Protein AF-A0A931YUE5-F1 (afdb_monomer_lite)

pLDDT: mean 96.66, std 3.93, range [71.44, 98.81]

Radius of gyration: 14.21 Å; chains: 1; bounding box: 35×22×37 Å

Sequence (84 aa):
MWAWLIQRAAAVLLLVVIALHLVNPFRRGVQAALLALALLHALLGVRSLLLDVGLPMRWHKALFALALFLAAALFALVWRWRWY

Secondary structure (DSSP, 8-state):
-HHHHHHHHHHHHHHHHHHHHHH-TT-HHHHHHHHHHHHHHHHHHHHHHHHHTT--GGGHHHHHHHHHHHHHHHHHHHHHHHT-

Structure (mmCIF, N/CA/C/O backbone):
data_AF-A0A931YUE5-F1
#
_entry.id   AF-A0A931YUE5-F1
#
loop_
_atom_site.group_PDB
_atom_site.id
_atom_site.type_symbol
_atom_site.label_atom_id
_atom_site.label_alt_id
_atom_site.label_comp_id
_atom_site.label_asym_id
_atom_site.label_entity_id
_atom_site.label_seq_id
_atom_site.pdbx_PDB_ins_code
_atom_site.Cartn_x
_atom_site.Cartn_y
_atom_site.Cartn_z
_atom_site.occupancy
_atom_site.B_iso_or_equiv
_atom_site.auth_seq_id
_atom_site.auth_comp_id
_atom_site.auth_asym_id
_atom_site.auth_atom_id
_atom_site.pdbx_PDB_model_num
ATOM 1 N N . MET A 1 1 ? 14.944 -1.142 -4.747 1.00 82.06 1 MET A N 1
ATOM 2 C CA . MET A 1 1 ? 14.824 -1.909 -3.485 1.00 82.06 1 MET A CA 1
ATOM 3 C C . MET A 1 1 ? 13.658 -1.430 -2.619 1.00 82.06 1 MET A C 1
ATOM 5 O O . MET A 1 1 ? 12.943 -2.273 -2.100 1.00 82.06 1 MET A O 1
ATOM 9 N N . TRP A 1 2 ? 13.387 -0.120 -2.540 1.00 88.75 2 TRP A N 1
ATOM 10 C CA . TRP A 1 2 ? 12.273 0.445 -1.757 1.00 88.75 2 TRP A CA 1
ATOM 11 C C . TRP A 1 2 ? 10.895 -0.180 -2.010 1.00 88.75 2 TRP A C 1
ATOM 13 O O . TRP A 1 2 ? 10.215 -0.523 -1.053 1.00 88.75 2 TRP A O 1
ATOM 23 N N . ALA A 1 3 ? 10.505 -0.389 -3.273 1.00 91.38 3 ALA A N 1
ATOM 24 C CA . ALA A 1 3 ? 9.212 -0.992 -3.615 1.00 91.38 3 ALA A CA 1
ATOM 25 C C . ALA A 1 3 ? 8.993 -2.355 -2.941 1.00 91.38 3 ALA A C 1
ATOM 27 O O . ALA A 1 3 ? 7.962 -2.589 -2.319 1.00 91.38 3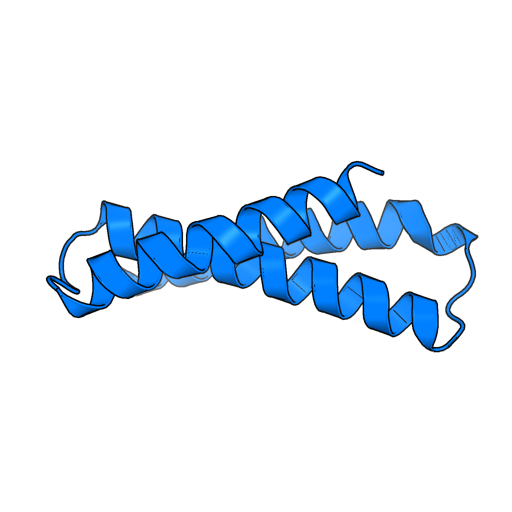 ALA A O 1
ATOM 28 N N . TRP A 1 4 ? 10.003 -3.222 -3.015 1.00 95.06 4 TRP A N 1
ATOM 29 C CA . TRP A 1 4 ? 9.969 -4.543 -2.398 1.00 95.06 4 TRP A CA 1
ATOM 30 C C . TRP A 1 4 ? 9.879 -4.455 -0.870 1.00 95.06 4 TRP A C 1
ATOM 32 O O . TRP A 1 4 ? 9.069 -5.156 -0.267 1.00 95.06 4 TRP A O 1
ATOM 42 N N . LEU A 1 5 ? 10.660 -3.564 -0.245 1.00 97.25 5 LEU A N 1
ATOM 43 C CA . LEU A 1 5 ? 10.655 -3.394 1.210 1.00 97.25 5 LEU A CA 1
ATOM 44 C C . LEU A 1 5 ? 9.290 -2.901 1.707 1.00 97.25 5 LEU A C 1
ATOM 46 O O . LEU A 1 5 ? 8.748 -3.464 2.654 1.00 97.25 5 LEU A O 1
ATOM 50 N N . ILE A 1 6 ? 8.710 -1.903 1.032 1.00 97.12 6 ILE A N 1
ATOM 51 C CA . ILE A 1 6 ? 7.383 -1.360 1.356 1.00 97.12 6 ILE A CA 1
ATOM 52 C C . ILE A 1 6 ? 6.314 -2.443 1.200 1.00 97.12 6 ILE A C 1
ATOM 54 O O . ILE A 1 6 ? 5.501 -2.629 2.099 1.00 97.12 6 ILE A O 1
ATOM 58 N N . GLN A 1 7 ? 6.333 -3.200 0.100 1.00 97.69 7 GLN A N 1
ATOM 59 C CA . GLN A 1 7 ? 5.368 -4.276 -0.133 1.00 97.69 7 GLN A CA 1
ATOM 60 C C . GLN A 1 7 ? 5.474 -5.388 0.921 1.00 97.69 7 GLN A C 1
ATOM 62 O O . GLN A 1 7 ? 4.448 -5.899 1.378 1.00 97.69 7 GLN A O 1
ATOM 67 N N . ARG A 1 8 ? 6.700 -5.756 1.324 1.00 98.19 8 ARG A N 1
ATOM 68 C CA . ARG A 1 8 ? 6.948 -6.769 2.359 1.00 98.19 8 ARG A CA 1
ATOM 69 C C . ARG A 1 8 ? 6.491 -6.288 3.733 1.00 98.19 8 ARG A C 1
ATOM 71 O O . ARG A 1 8 ? 5.787 -7.024 4.418 1.00 98.19 8 ARG A O 1
ATOM 78 N N . ALA A 1 9 ? 6.844 -5.061 4.109 1.00 98.44 9 ALA A N 1
ATOM 79 C CA . ALA A 1 9 ? 6.390 -4.453 5.355 1.00 98.44 9 ALA A CA 1
ATOM 80 C C . ALA A 1 9 ? 4.858 -4.347 5.392 1.00 98.44 9 ALA A C 1
ATOM 82 O O . ALA A 1 9 ? 4.247 -4.718 6.391 1.00 98.44 9 ALA A O 1
ATOM 83 N N . ALA A 1 10 ? 4.230 -3.937 4.285 1.00 98.31 10 ALA A N 1
ATOM 84 C CA . ALA A 1 10 ? 2.776 -3.874 4.173 1.00 98.31 10 ALA A CA 1
ATOM 85 C C . ALA A 1 10 ? 2.119 -5.248 4.356 1.00 98.31 10 ALA A C 1
ATOM 87 O O . ALA A 1 10 ? 1.137 -5.351 5.083 1.00 98.31 10 ALA A O 1
ATOM 88 N N . ALA A 1 11 ? 2.687 -6.307 3.769 1.00 98.38 11 ALA A N 1
ATOM 89 C CA . ALA A 1 11 ? 2.187 -7.673 3.936 1.00 98.38 11 ALA A CA 1
ATOM 90 C C . ALA A 1 11 ? 2.215 -8.125 5.405 1.00 98.38 11 ALA A C 1
ATOM 92 O O . ALA A 1 11 ? 1.234 -8.667 5.905 1.00 98.38 11 ALA A O 1
ATOM 93 N N . VAL A 1 12 ? 3.326 -7.878 6.106 1.00 98.62 12 VAL A N 1
ATOM 94 C CA . VAL A 1 12 ? 3.475 -8.258 7.520 1.00 98.62 12 VAL A CA 1
ATOM 95 C C . VAL A 1 12 ? 2.529 -7.446 8.407 1.00 98.62 12 VAL A C 1
ATOM 97 O O . VAL A 1 12 ? 1.837 -8.014 9.249 1.00 98.62 12 VAL A O 1
ATOM 100 N N . LEU A 1 13 ? 2.4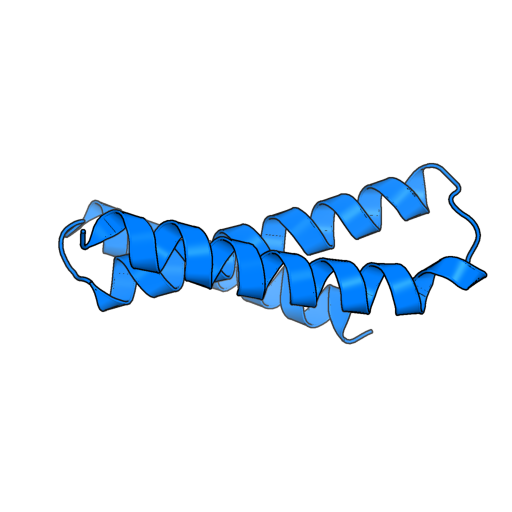42 -6.129 8.195 1.00 98.56 13 LEU A N 1
ATOM 101 C CA . LEU A 1 13 ? 1.536 -5.261 8.951 1.00 98.56 13 LEU A CA 1
ATOM 102 C C . LEU A 1 13 ? 0.063 -5.602 8.705 1.00 98.56 13 LEU A C 1
ATOM 104 O O . LEU A 1 13 ? -0.738 -5.519 9.636 1.00 98.56 13 LEU A O 1
ATOM 108 N N . LEU A 1 14 ? -0.300 -6.023 7.488 1.00 98.56 14 LEU A N 1
ATOM 109 C CA . LEU A 1 14 ? -1.659 -6.462 7.170 1.00 98.56 14 LEU A CA 1
ATOM 110 C C . LEU A 1 14 ? -2.116 -7.604 8.072 1.00 98.56 14 LEU A C 1
ATOM 112 O O . LEU A 1 14 ? -3.253 -7.560 8.525 1.00 98.56 14 LEU A O 1
ATOM 116 N N . LEU A 1 15 ? -1.252 -8.570 8.401 1.00 98.56 15 LEU A N 1
ATOM 117 C CA 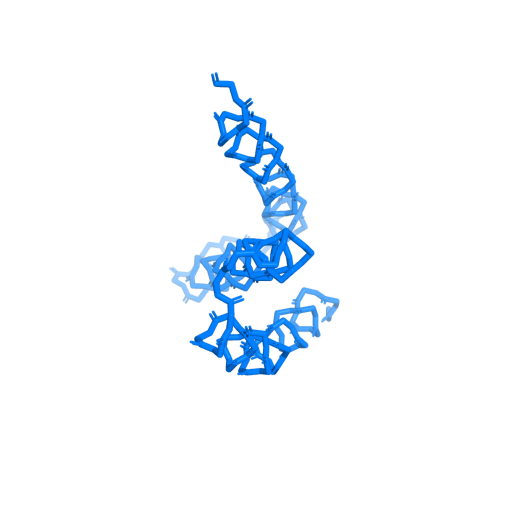. LEU A 1 15 ? -1.618 -9.671 9.303 1.00 98.56 15 LEU A CA 1
ATOM 118 C C . LEU A 1 15 ? -2.117 -9.147 10.659 1.00 98.56 15 LEU A C 1
ATOM 120 O O . LEU A 1 15 ? -3.159 -9.573 11.155 1.00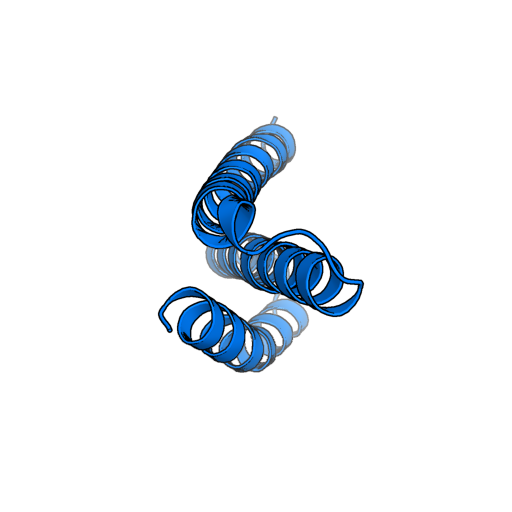 98.56 15 LEU A O 1
ATOM 124 N N . VAL A 1 16 ? -1.408 -8.166 11.222 1.00 98.44 16 VAL A N 1
ATOM 125 C CA . VAL A 1 16 ? -1.766 -7.537 12.500 1.00 98.44 16 VAL A CA 1
ATOM 126 C C . VAL A 1 16 ? -3.040 -6.706 12.362 1.00 98.44 16 VAL A C 1
ATOM 128 O O . VAL A 1 16 ? -3.961 -6.826 13.169 1.00 98.44 16 VAL A O 1
ATOM 131 N N . VAL A 1 17 ? -3.120 -5.860 11.334 1.00 98.50 17 VAL A N 1
ATOM 132 C CA . VAL A 1 17 ? -4.250 -4.940 11.145 1.00 98.50 17 VAL A CA 1
ATOM 133 C C . VAL A 1 17 ? -5.543 -5.690 10.825 1.00 98.50 17 VAL A C 1
ATOM 135 O O . VAL A 1 17 ? -6.600 -5.287 11.304 1.00 98.50 17 VAL A O 1
ATOM 138 N N . ILE A 1 18 ? -5.471 -6.802 10.090 1.00 98.50 18 ILE A N 1
ATOM 139 C CA . ILE A 1 18 ? -6.614 -7.688 9.849 1.00 98.50 18 ILE A CA 1
ATOM 140 C C . ILE A 1 18 ? -7.120 -8.258 11.173 1.00 98.50 18 ILE A C 1
ATOM 142 O O . ILE A 1 18 ? -8.310 -8.145 11.449 1.00 98.50 18 ILE A O 1
ATOM 146 N N . ALA A 1 19 ? -6.241 -8.793 12.028 1.00 98.56 19 ALA A N 1
ATOM 147 C CA . ALA A 1 19 ? -6.650 -9.301 13.338 1.00 98.56 19 ALA A CA 1
ATOM 148 C C . ALA A 1 19 ? -7.343 -8.213 14.180 1.00 98.56 19 ALA A C 1
ATOM 150 O O . ALA A 1 19 ? -8.423 -8.438 14.723 1.00 98.56 19 ALA A O 1
ATOM 151 N N . LEU A 1 20 ? -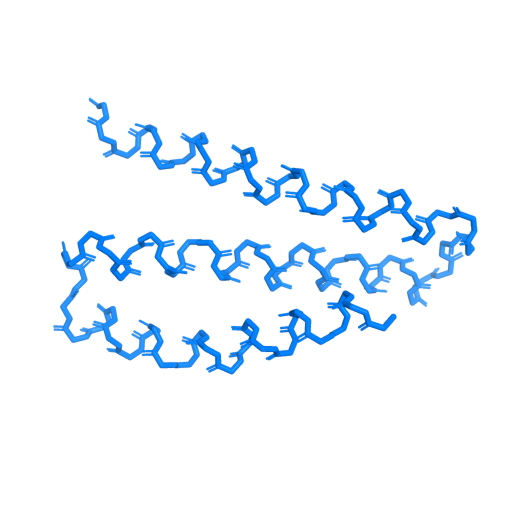6.783 -6.998 14.218 1.00 98.44 20 LEU A N 1
ATOM 152 C CA . LEU A 1 20 ? -7.403 -5.857 14.903 1.00 98.44 20 LEU A CA 1
ATOM 153 C C . LEU A 1 20 ? -8.764 -5.472 14.303 1.00 98.44 20 LEU A C 1
ATOM 155 O O . LEU A 1 20 ? -9.677 -5.102 15.043 1.00 98.44 20 LEU A O 1
ATOM 159 N N . HIS A 1 21 ? -8.904 -5.549 12.978 1.00 97.94 21 HIS A N 1
ATOM 160 C CA . HIS A 1 21 ? -10.149 -5.241 12.281 1.00 97.94 21 HIS A CA 1
ATOM 161 C C . HIS A 1 21 ? -11.235 -6.275 12.576 1.00 97.94 21 HIS A C 1
ATOM 163 O O . HIS A 1 21 ? -12.385 -5.902 12.774 1.00 97.94 21 HIS A O 1
ATOM 169 N N . LEU A 1 22 ? -10.869 -7.555 12.661 1.00 98.12 22 LEU A N 1
ATOM 170 C CA . LEU A 1 22 ? -11.796 -8.628 13.014 1.00 98.12 22 LEU A CA 1
ATOM 171 C C . LEU A 1 22 ? -12.274 -8.524 14.471 1.00 98.12 22 LEU A C 1
ATOM 173 O O . LEU A 1 22 ? -13.434 -8.813 14.744 1.00 98.12 22 LEU A O 1
ATOM 177 N N . VAL A 1 23 ? -11.420 -8.067 15.396 1.00 98.38 23 VAL A N 1
ATOM 178 C CA . VAL A 1 23 ? -11.800 -7.848 16.806 1.00 98.38 23 VAL A CA 1
ATOM 179 C C . VAL A 1 23 ? -12.776 -6.680 16.960 1.00 98.38 23 VAL A C 1
ATOM 181 O O . VAL A 1 23 ? -13.753 -6.778 17.698 1.00 98.38 23 VAL A O 1
ATOM 184 N N . ASN A 1 24 ? -12.514 -5.550 16.299 1.00 97.25 24 ASN A N 1
ATOM 185 C CA . ASN A 1 24 ? -13.434 -4.415 16.298 1.00 97.25 24 ASN A CA 1
ATOM 186 C C . ASN A 1 24 ? -13.383 -3.682 14.949 1.00 97.25 24 ASN A C 1
ATOM 188 O O . ASN A 1 24 ? -12.539 -2.791 14.755 1.00 97.25 24 ASN A O 1
ATOM 192 N N . PRO A 1 25 ? -14.326 -3.981 14.040 1.00 96.31 25 PRO A N 1
ATOM 193 C CA . PRO A 1 25 ? -14.287 -3.444 12.690 1.00 96.31 25 PRO A CA 1
ATOM 194 C C . PRO A 1 25 ? -14.611 -1.954 12.639 1.00 96.31 25 PRO A C 1
ATOM 196 O O . PRO A 1 25 ? -14.314 -1.317 11.633 1.00 96.31 25 PRO A O 1
ATOM 199 N N . PHE A 1 26 ? -15.172 -1.360 13.698 1.00 95.81 26 PHE A N 1
ATOM 200 C CA . PHE A 1 26 ? -15.625 0.034 13.721 1.00 95.81 26 PHE A CA 1
ATOM 201 C C . PHE A 1 26 ? -14.524 1.045 14.064 1.00 95.81 26 PHE A C 1
ATOM 203 O O . PHE A 1 26 ? -14.730 2.253 13.920 1.00 95.81 26 PHE A O 1
ATOM 210 N N . ARG A 1 27 ? -13.331 0.595 14.481 1.00 97.38 27 ARG A N 1
ATOM 211 C CA . ARG A 1 27 ? -12.216 1.508 14.785 1.00 97.38 27 ARG A CA 1
ATOM 212 C C . ARG A 1 27 ? -11.728 2.185 13.502 1.00 97.38 27 ARG A C 1
ATOM 214 O O . ARG A 1 27 ? -11.040 1.568 12.691 1.00 97.38 27 ARG A O 1
ATOM 221 N N . ARG A 1 28 ? -12.036 3.479 13.340 1.00 96.31 28 ARG A N 1
ATOM 222 C CA . ARG A 1 28 ? -11.701 4.266 12.133 1.00 96.31 28 ARG A CA 1
ATOM 223 C C . ARG A 1 28 ? -10.220 4.183 11.756 1.00 96.31 28 ARG A C 1
ATOM 225 O O . ARG A 1 28 ? -9.907 3.973 10.591 1.00 96.31 28 ARG A O 1
ATOM 232 N N . GLY A 1 29 ? -9.317 4.275 12.735 1.00 97.25 29 GLY A N 1
ATOM 233 C CA . GLY A 1 29 ? -7.875 4.153 12.488 1.00 97.25 29 GLY A CA 1
ATOM 234 C C . GLY A 1 29 ? -7.471 2.792 11.909 1.00 97.25 29 GLY A C 1
ATOM 235 O O . GLY A 1 29 ? -6.655 2.735 10.997 1.00 97.25 29 GLY A O 1
ATOM 236 N N . VAL A 1 30 ? -8.098 1.703 12.370 1.00 98.19 30 VAL A N 1
ATOM 237 C CA . VAL A 1 30 ? -7.851 0.345 11.855 1.00 98.19 30 VAL A CA 1
ATOM 238 C C . VAL A 1 30 ? -8.409 0.193 10.440 1.00 98.19 30 VAL A C 1
ATOM 240 O O . VAL A 1 30 ? -7.730 -0.362 9.587 1.00 98.19 30 VAL A O 1
ATOM 243 N N . GLN A 1 31 ? -9.599 0.736 10.157 1.00 98.00 31 GLN A N 1
ATOM 244 C CA . GLN A 1 31 ? -10.165 0.750 8.800 1.00 98.00 31 GLN A CA 1
ATOM 245 C C . GLN A 1 31 ? -9.261 1.505 7.814 1.00 98.00 31 GLN A C 1
ATOM 247 O O . GLN A 1 31 ? -9.003 1.013 6.717 1.00 98.00 31 GLN A O 1
ATOM 252 N N . ALA A 1 32 ? -8.762 2.681 8.211 1.00 98.19 32 ALA A N 1
ATOM 253 C CA . ALA A 1 32 ? -7.843 3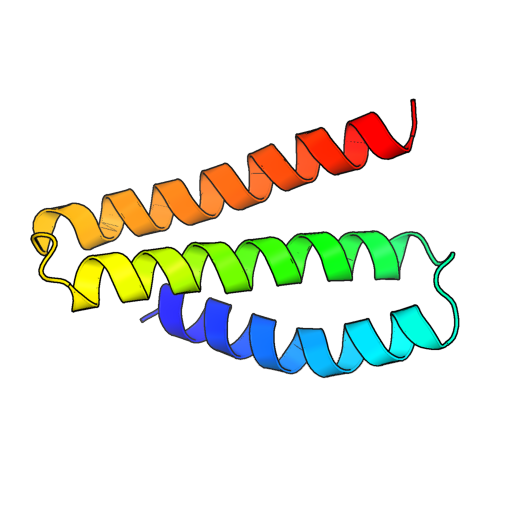.471 7.396 1.00 98.19 32 ALA A CA 1
ATOM 254 C C . ALA A 1 32 ? -6.527 2.719 7.153 1.00 98.19 32 ALA A C 1
ATOM 256 O O . ALA A 1 32 ? -6.089 2.601 6.010 1.00 98.19 32 ALA A O 1
ATOM 257 N N . ALA A 1 33 ? -5.924 2.159 8.206 1.00 98.44 33 ALA A N 1
ATOM 258 C CA . ALA A 1 33 ? -4.703 1.367 8.087 1.00 98.44 33 ALA A CA 1
ATOM 259 C C . ALA A 1 33 ? -4.906 0.146 7.178 1.00 98.44 33 ALA A C 1
ATOM 261 O O . ALA A 1 33 ? -4.074 -0.112 6.311 1.00 98.44 33 ALA A O 1
ATOM 262 N N . LEU A 1 34 ? -6.027 -0.567 7.328 1.00 98.56 34 LEU A N 1
ATOM 263 C CA . LEU A 1 34 ? -6.357 -1.732 6.512 1.00 98.56 34 LEU A CA 1
ATOM 264 C C . LEU A 1 34 ? -6.462 -1.351 5.033 1.00 98.56 34 LEU A C 1
ATOM 266 O O . LEU A 1 34 ? -5.819 -1.981 4.198 1.00 98.56 34 LEU A O 1
ATOM 270 N N . LEU A 1 35 ? -7.215 -0.292 4.717 1.00 98.56 35 LEU A N 1
ATOM 271 C CA . LEU A 1 35 ? -7.377 0.196 3.348 1.00 98.56 35 LEU A CA 1
ATOM 272 C C . LEU A 1 35 ? -6.036 0.629 2.739 1.00 98.56 35 LEU A C 1
ATOM 274 O O . LEU A 1 35 ? -5.702 0.217 1.630 1.00 98.56 35 LEU A O 1
ATOM 278 N N . ALA A 1 36 ? -5.253 1.431 3.464 1.00 98.62 36 ALA A N 1
ATOM 279 C CA . ALA A 1 36 ? -3.970 1.934 2.982 1.00 98.62 36 ALA A CA 1
ATOM 280 C C . ALA A 1 36 ? -2.969 0.800 2.717 1.00 98.62 36 ALA A C 1
ATOM 282 O O . ALA A 1 36 ? -2.360 0.742 1.647 1.00 98.62 36 ALA A O 1
ATOM 283 N N . LEU A 1 37 ? -2.815 -0.125 3.670 1.00 98.81 37 LEU A N 1
ATOM 284 C CA . LEU A 1 37 ? -1.876 -1.237 3.542 1.00 98.81 37 LEU A CA 1
ATOM 285 C C . LEU A 1 37 ? -2.306 -2.223 2.451 1.00 98.81 37 LEU A C 1
ATOM 287 O O . LEU A 1 37 ? -1.451 -2.690 1.698 1.00 98.81 37 LEU A O 1
ATOM 291 N N . ALA A 1 38 ? -3.607 -2.503 2.323 1.00 98.62 38 ALA A N 1
ATOM 292 C CA . ALA A 1 38 ? -4.134 -3.369 1.271 1.00 98.62 38 ALA A CA 1
ATOM 293 C C . ALA A 1 38 ? -3.863 -2.785 -0.122 1.00 98.62 38 ALA A C 1
ATOM 295 O O . ALA A 1 38 ? -3.350 -3.493 -0.989 1.00 98.62 38 ALA A O 1
ATOM 296 N N . LEU A 1 39 ? -4.128 -1.488 -0.324 1.00 98.75 39 LEU A N 1
ATOM 297 C CA . LEU A 1 39 ? -3.855 -0.802 -1.591 1.00 98.75 39 LEU A CA 1
ATOM 298 C C . LEU A 1 39 ? -2.362 -0.802 -1.934 1.00 98.75 39 LEU A C 1
ATOM 300 O O . LEU A 1 39 ? -1.995 -1.140 -3.059 1.00 98.75 39 LEU A O 1
ATOM 304 N N . LEU A 1 40 ? -1.494 -0.469 -0.971 1.00 98.56 40 LEU A N 1
ATOM 305 C CA . LEU A 1 40 ? -0.043 -0.484 -1.178 1.00 98.56 40 LEU A CA 1
ATOM 306 C C . LEU A 1 40 ? 0.467 -1.884 -1.530 1.00 98.56 40 LEU A C 1
ATOM 308 O O . LEU A 1 40 ? 1.216 -2.035 -2.496 1.00 98.56 40 LEU A O 1
ATOM 312 N N . HIS A 1 41 ? 0.062 -2.905 -0.771 1.00 98.62 41 HIS A N 1
ATOM 313 C CA . HIS A 1 41 ? 0.485 -4.282 -1.010 1.00 98.62 41 HIS A CA 1
ATOM 314 C C . HIS A 1 41 ? 0.027 -4.779 -2.386 1.00 98.62 41 HIS A C 1
ATOM 316 O O . HIS A 1 41 ? 0.842 -5.286 -3.159 1.00 98.62 41 HIS A O 1
ATOM 322 N N . ALA A 1 42 ? -1.253 -4.583 -2.711 1.00 98.56 42 ALA A N 1
ATOM 323 C CA . ALA A 1 42 ? -1.836 -5.054 -3.958 1.00 98.56 42 ALA A CA 1
ATOM 324 C C . ALA A 1 42 ? -1.229 -4.354 -5.181 1.00 98.56 42 ALA A C 1
ATOM 326 O O . ALA A 1 42 ? -0.797 -5.027 -6.111 1.00 98.56 42 ALA A O 1
ATOM 327 N N . LEU A 1 43 ? -1.131 -3.019 -5.188 1.00 98.69 43 LEU A N 1
ATOM 328 C CA . LEU A 1 43 ? -0.643 -2.275 -6.357 1.00 98.69 43 LEU A CA 1
ATOM 329 C C . LEU A 1 43 ? 0.858 -2.470 -6.600 1.00 98.69 43 LEU A C 1
ATOM 331 O O . LEU A 1 43 ? 1.286 -2.576 -7.751 1.00 98.69 43 LEU A O 1
ATOM 335 N N . LEU A 1 44 ? 1.669 -2.568 -5.540 1.00 98.25 44 LEU A N 1
ATOM 336 C CA . LEU A 1 44 ? 3.081 -2.934 -5.687 1.00 98.25 44 LEU A CA 1
ATOM 337 C C . LEU A 1 44 ? 3.241 -4.395 -6.142 1.00 98.25 44 LEU A C 1
ATOM 339 O O . LEU A 1 44 ? 4.121 -4.677 -6.958 1.00 98.25 44 LEU A O 1
ATOM 343 N N . GLY A 1 45 ? 2.349 -5.291 -5.704 1.00 97.94 45 GLY A N 1
ATOM 344 C CA . GLY A 1 45 ? 2.262 -6.667 -6.194 1.00 97.94 45 GLY A CA 1
ATOM 345 C C . GLY A 1 45 ? 1.932 -6.742 -7.685 1.00 97.94 45 GLY A C 1
ATOM 346 O O . GLY A 1 45 ? 2.666 -7.378 -8.435 1.00 97.94 45 GLY A O 1
ATOM 347 N N . VAL A 1 46 ? 0.906 -6.018 -8.145 1.00 98.25 46 VAL A N 1
ATOM 348 C CA . VAL A 1 46 ? 0.557 -5.903 -9.574 1.00 98.25 46 VAL A CA 1
ATOM 349 C C . VAL A 1 46 ? 1.737 -5.368 -10.377 1.00 98.25 46 VAL A C 1
ATOM 351 O O . VAL A 1 46 ? 2.065 -5.914 -11.426 1.00 98.25 46 VAL A O 1
ATOM 354 N N . ARG A 1 47 ? 2.430 -4.340 -9.874 1.00 97.19 47 ARG A N 1
ATOM 355 C CA . ARG A 1 47 ? 3.663 -3.849 -10.499 1.00 97.19 47 ARG A CA 1
ATOM 356 C C . ARG A 1 47 ? 4.704 -4.962 -10.651 1.00 97.19 47 ARG A C 1
ATOM 358 O O . ARG A 1 47 ? 5.331 -5.016 -11.702 1.00 97.19 47 ARG A O 1
ATOM 365 N N . SER A 1 48 ? 4.927 -5.788 -9.625 1.00 96.38 48 SER A N 1
ATOM 366 C CA . SER A 1 48 ? 5.854 -6.928 -9.715 1.00 96.38 48 SER A CA 1
ATOM 367 C C . SER A 1 48 ? 5.427 -7.875 -10.829 1.00 96.38 48 SER A C 1
ATOM 369 O O . SER A 1 48 ? 6.209 -8.111 -11.739 1.00 96.38 48 SER A O 1
ATOM 371 N N . LEU A 1 49 ? 4.157 -8.290 -10.833 1.00 97.75 49 LEU A N 1
ATOM 372 C CA . LEU A 1 49 ? 3.616 -9.209 -11.836 1.00 97.75 49 LEU A CA 1
ATOM 373 C C . LEU A 1 49 ? 3.778 -8.673 -13.264 1.00 97.75 49 LEU A C 1
ATOM 375 O O . LEU A 1 49 ? 4.178 -9.417 -14.150 1.00 97.75 49 LEU A O 1
ATOM 379 N N . LEU A 1 50 ? 3.523 -7.379 -13.492 1.00 97.38 50 LEU A N 1
ATOM 380 C CA . LEU A 1 50 ? 3.718 -6.751 -14.805 1.00 97.38 50 LEU A CA 1
ATOM 381 C C . LEU A 1 50 ? 5.172 -6.841 -15.284 1.00 97.38 50 LEU A C 1
ATOM 383 O O . LEU A 1 50 ? 5.431 -7.039 -16.467 1.00 97.38 50 LEU A O 1
ATOM 387 N N . LEU A 1 51 ? 6.127 -6.684 -14.374 1.00 95.69 51 LEU A N 1
ATOM 388 C CA . LEU A 1 51 ? 7.546 -6.791 -14.698 1.00 95.69 51 LEU A CA 1
ATOM 389 C C . LEU A 1 51 ? 7.958 -8.248 -14.918 1.00 95.69 51 LEU A C 1
ATOM 391 O O . LEU A 1 51 ? 8.736 -8.516 -15.830 1.00 95.69 51 LEU A O 1
ATOM 395 N N . ASP A 1 52 ? 7.384 -9.170 -14.146 1.00 96.56 52 ASP A N 1
ATOM 396 C CA . ASP A 1 52 ? 7.628 -10.610 -14.256 1.00 96.56 52 ASP A CA 1
ATOM 397 C C . ASP A 1 52 ? 7.126 -11.171 -15.601 1.00 96.56 52 ASP A C 1
ATOM 399 O O . ASP A 1 52 ? 7.756 -12.060 -16.168 1.00 96.56 52 ASP A O 1
ATOM 403 N N . VAL A 1 53 ? 6.053 -10.605 -16.175 1.00 97.50 53 VAL A N 1
ATOM 404 C CA . VAL A 1 53 ? 5.556 -10.969 -17.521 1.00 97.50 53 VAL A CA 1
ATOM 405 C C . VAL A 1 53 ? 6.288 -10.265 -18.675 1.00 97.50 53 VAL A C 1
ATOM 407 O O . VAL A 1 53 ? 5.869 -10.366 -19.827 1.00 97.50 53 VAL A O 1
ATOM 410 N N . GLY A 1 54 ? 7.390 -9.559 -18.399 1.00 95.25 54 GLY A N 1
ATOM 411 C CA . GLY A 1 54 ? 8.298 -9.047 -19.431 1.00 95.25 54 GLY A CA 1
ATOM 412 C C . GLY A 1 54 ? 8.116 -7.577 -19.816 1.00 95.25 54 GLY A C 1
ATOM 413 O O . GLY A 1 54 ? 8.629 -7.150 -20.854 1.00 95.25 54 GLY A O 1
ATOM 414 N N . LEU A 1 55 ? 7.422 -6.767 -19.006 1.00 95.75 55 LEU A N 1
ATOM 415 C CA . LEU A 1 55 ? 7.337 -5.327 -19.265 1.00 95.75 55 LEU A CA 1
ATOM 416 C C . LEU A 1 55 ? 8.745 -4.680 -19.230 1.00 95.75 55 LEU A C 1
ATOM 418 O O . LEU A 1 55 ? 9.511 -4.928 -18.295 1.00 95.75 55 LEU A O 1
ATOM 422 N N . PRO A 1 56 ? 9.109 -3.807 -20.195 1.00 95.62 56 PRO A N 1
ATOM 423 C CA . PRO A 1 56 ? 10.466 -3.273 -20.284 1.00 95.62 56 PRO A CA 1
ATOM 424 C C . PRO A 1 56 ? 10.943 -2.534 -19.026 1.00 95.62 56 PRO A C 1
ATOM 426 O O . PRO A 1 56 ? 10.240 -1.677 -18.488 1.00 95.62 56 PRO A O 1
ATOM 429 N N . MET A 1 57 ? 12.209 -2.744 -18.652 1.00 91.25 57 MET A N 1
ATOM 430 C CA . MET A 1 57 ? 12.835 -2.164 -17.451 1.00 91.25 57 MET A CA 1
ATOM 431 C C . MET A 1 57 ? 12.826 -0.622 -17.409 1.00 91.25 57 MET A C 1
ATOM 433 O O . MET A 1 57 ? 12.900 -0.024 -16.337 1.00 91.25 57 MET A O 1
ATOM 437 N N . ARG A 1 58 ? 12.657 0.067 -18.546 1.00 95.38 58 ARG A N 1
ATOM 438 C CA . ARG A 1 58 ? 12.448 1.532 -18.575 1.00 95.38 58 ARG A CA 1
ATOM 439 C C . ARG A 1 58 ? 11.216 1.985 -17.781 1.00 95.38 58 ARG A C 1
ATOM 441 O O . ARG A 1 58 ? 11.205 3.092 -17.249 1.00 95.38 58 ARG A O 1
ATOM 448 N N . TRP A 1 59 ? 10.212 1.121 -17.632 1.00 95.94 59 TRP A N 1
ATOM 449 C CA . TRP A 1 59 ? 8.983 1.415 -16.892 1.00 95.94 59 TRP A CA 1
ATOM 450 C C . TRP A 1 59 ? 9.125 1.253 -15.378 1.00 95.94 59 TRP A C 1
ATOM 452 O O . TRP A 1 59 ? 8.221 1.625 -14.634 1.00 95.94 59 TRP A O 1
ATOM 462 N N . HIS A 1 60 ? 10.260 0.750 -14.883 1.00 94.31 60 HIS A N 1
ATOM 463 C CA . HIS A 1 60 ? 10.420 0.352 -13.485 1.00 94.31 60 HIS A CA 1
ATOM 464 C C . HIS A 1 60 ? 10.127 1.493 -12.492 1.00 94.31 60 HIS A C 1
ATOM 466 O O . HIS A 1 60 ? 9.434 1.278 -11.492 1.00 94.31 60 HIS A O 1
ATOM 472 N N . LYS A 1 61 ? 10.619 2.710 -12.772 1.00 95.56 61 LYS A N 1
ATOM 473 C CA . LYS A 1 61 ? 10.377 3.905 -11.939 1.00 95.56 61 LYS A CA 1
ATOM 474 C C . LYS A 1 61 ? 8.964 4.461 -12.126 1.00 95.56 61 LYS A C 1
ATOM 476 O O . LYS A 1 61 ? 8.307 4.767 -11.136 1.00 95.56 61 LYS A O 1
ATOM 481 N N . ALA A 1 62 ? 8.490 4.537 -13.369 1.00 97.19 62 ALA A N 1
ATOM 482 C CA . ALA A 1 62 ? 7.161 5.051 -13.693 1.00 97.19 62 ALA A CA 1
ATOM 483 C C . ALA A 1 62 ? 6.053 4.202 -13.055 1.00 97.19 62 ALA A C 1
ATOM 485 O O . ALA A 1 62 ? 5.174 4.744 -12.399 1.00 97.19 62 ALA A O 1
ATOM 486 N N . LEU A 1 63 ? 6.148 2.871 -13.141 1.00 97.25 63 LEU A N 1
ATOM 487 C CA . LEU A 1 63 ? 5.209 1.962 -12.482 1.00 97.25 63 LEU A CA 1
ATOM 488 C C . LEU A 1 63 ? 5.244 2.075 -10.960 1.00 97.25 63 LEU A C 1
ATOM 490 O O . LEU A 1 63 ? 4.218 1.909 -10.312 1.00 97.25 63 LEU A O 1
ATOM 494 N N . PHE A 1 64 ? 6.419 2.327 -10.374 1.00 97.44 64 PHE A N 1
ATOM 495 C CA . PHE A 1 64 ? 6.512 2.536 -8.931 1.00 97.44 64 PHE A CA 1
ATOM 496 C C . PHE A 1 64 ? 5.781 3.816 -8.516 1.00 97.44 64 PHE A C 1
ATOM 498 O O . PHE A 1 64 ? 4.944 3.770 -7.619 1.00 97.44 64 PHE A O 1
ATOM 505 N N . ALA A 1 65 ? 6.039 4.928 -9.208 1.00 98.19 65 ALA A N 1
ATOM 506 C CA . ALA A 1 65 ? 5.347 6.191 -8.964 1.00 98.19 65 ALA A CA 1
ATOM 507 C C . ALA A 1 65 ? 3.833 6.065 -9.196 1.00 98.19 65 ALA A C 1
ATOM 509 O O . ALA A 1 65 ? 3.049 6.517 -8.367 1.00 98.19 65 ALA A O 1
ATOM 510 N N . LEU A 1 66 ? 3.426 5.389 -10.274 1.00 98.25 66 LEU A N 1
ATOM 511 C CA . LEU A 1 66 ? 2.025 5.134 -10.590 1.00 98.25 66 LEU A CA 1
ATOM 512 C C . LEU A 1 66 ? 1.340 4.307 -9.498 1.00 98.25 66 LEU A C 1
ATOM 514 O O . LEU A 1 66 ? 0.250 4.666 -9.071 1.00 98.25 66 LEU A O 1
ATOM 518 N N . ALA A 1 67 ? 1.978 3.242 -9.005 1.00 98.31 67 ALA A N 1
ATOM 519 C CA . ALA A 1 67 ? 1.424 2.427 -7.927 1.00 98.31 67 ALA A CA 1
ATOM 520 C C . ALA A 1 67 ? 1.199 3.245 -6.643 1.00 98.31 67 ALA A C 1
ATOM 522 O O . ALA A 1 67 ? 0.144 3.127 -6.024 1.00 98.31 67 ALA A O 1
ATOM 523 N N . LEU A 1 68 ? 2.149 4.109 -6.264 1.00 98.31 68 LEU A N 1
ATOM 524 C CA . LEU A 1 68 ? 1.998 4.984 -5.094 1.00 98.31 68 LEU A CA 1
ATOM 525 C C . LEU A 1 68 ? 0.908 6.041 -5.300 1.00 98.31 68 LEU A C 1
ATOM 527 O O . LEU A 1 68 ? 0.095 6.267 -4.405 1.00 98.31 68 LEU A O 1
ATOM 531 N N . PHE A 1 69 ? 0.872 6.660 -6.481 1.00 98.69 69 PHE A N 1
ATOM 532 C CA . PHE A 1 69 ? -0.149 7.639 -6.833 1.00 98.69 69 PHE A CA 1
ATOM 533 C C . PHE A 1 69 ? -1.548 7.018 -6.796 1.00 98.69 69 PHE A C 1
ATOM 535 O O . PHE A 1 69 ? -2.439 7.560 -6.150 1.00 98.69 69 PHE A O 1
ATOM 542 N N . LEU A 1 70 ? -1.733 5.854 -7.426 1.00 98.69 70 LEU A N 1
ATOM 543 C CA . LEU A 1 70 ? -3.007 5.138 -7.421 1.00 98.69 70 LEU A CA 1
ATOM 544 C C . LEU A 1 70 ? -3.402 4.700 -6.011 1.00 98.69 70 LEU A C 1
ATOM 546 O O . LEU A 1 70 ? -4.565 4.847 -5.652 1.00 98.69 70 LEU A O 1
ATOM 550 N N . ALA A 1 71 ? -2.460 4.229 -5.188 1.00 98.62 71 ALA A N 1
ATOM 551 C CA . ALA A 1 71 ? -2.749 3.883 -3.798 1.00 98.62 71 ALA A CA 1
ATOM 552 C C . ALA A 1 71 ? -3.284 5.097 -3.022 1.00 98.62 71 ALA A C 1
ATOM 554 O O . ALA A 1 71 ? -4.316 4.995 -2.362 1.00 98.62 71 ALA A O 1
ATOM 555 N N . ALA A 1 72 ? -2.631 6.256 -3.146 1.00 98.62 72 ALA A N 1
ATOM 556 C CA . ALA A 1 72 ? -3.061 7.487 -2.486 1.00 98.62 72 ALA A CA 1
ATOM 557 C C . ALA A 1 72 ? -4.402 8.010 -3.029 1.00 98.62 72 ALA A C 1
ATOM 559 O O . ALA A 1 72 ? -5.283 8.375 -2.250 1.00 98.62 72 ALA A O 1
ATOM 560 N N . ALA A 1 73 ? -4.581 8.014 -4.352 1.00 98.62 73 ALA A N 1
ATOM 561 C CA . ALA A 1 73 ? -5.797 8.489 -5.004 1.00 98.62 73 ALA A CA 1
ATOM 562 C C . ALA A 1 73 ? -7.009 7.611 -4.660 1.00 98.62 73 ALA A C 1
ATOM 564 O O . ALA A 1 73 ? -8.057 8.132 -4.282 1.00 98.62 73 ALA A O 1
ATOM 565 N N . LEU A 1 74 ? -6.861 6.284 -4.731 1.00 98.50 74 LEU A N 1
ATOM 566 C CA . LEU A 1 74 ? -7.915 5.336 -4.365 1.00 98.50 74 LEU A CA 1
ATOM 567 C C . LEU A 1 74 ? -8.223 5.396 -2.872 1.00 98.50 74 LEU A C 1
ATOM 569 O O . LEU A 1 74 ? -9.395 5.388 -2.503 1.00 98.50 74 LEU A O 1
ATOM 573 N N . PHE A 1 75 ? -7.201 5.517 -2.019 1.00 98.44 75 PHE A N 1
ATOM 574 C CA . PHE A 1 75 ? -7.409 5.732 -0.592 1.00 98.44 75 PHE A CA 1
ATOM 575 C C . PHE A 1 75 ? -8.253 6.984 -0.357 1.00 98.44 75 PHE A C 1
ATOM 577 O O . PHE A 1 75 ? -9.291 6.897 0.288 1.00 98.44 75 PHE A O 1
ATOM 584 N N . ALA A 1 76 ? -7.855 8.131 -0.916 1.00 98.19 76 ALA A N 1
ATOM 585 C CA . ALA A 1 76 ? -8.574 9.388 -0.744 1.00 98.19 76 ALA A CA 1
ATOM 586 C C . ALA A 1 76 ? -10.010 9.303 -1.278 1.00 98.19 76 ALA A C 1
ATOM 588 O O . ALA A 1 76 ? -10.934 9.748 -0.604 1.00 98.19 76 ALA A O 1
ATOM 589 N N . LEU A 1 77 ? -10.210 8.697 -2.452 1.00 98.06 77 LEU A N 1
ATOM 590 C CA . LEU A 1 77 ? -11.525 8.521 -3.064 1.00 98.06 77 LEU A CA 1
ATOM 591 C C . LEU A 1 77 ? -12.451 7.666 -2.192 1.00 98.06 77 LEU A C 1
ATOM 593 O O . LEU A 1 77 ? -13.539 8.114 -1.832 1.00 98.06 77 LEU A O 1
ATOM 597 N N . VAL A 1 78 ? -12.010 6.457 -1.839 1.00 97.50 78 VAL A N 1
ATOM 598 C CA . VAL A 1 78 ? -12.804 5.493 -1.064 1.00 97.50 78 VAL A CA 1
ATOM 599 C C . VAL A 1 78 ? -13.028 5.999 0.354 1.00 97.50 78 VAL A C 1
ATOM 601 O O . VAL A 1 78 ? -14.143 5.928 0.865 1.00 97.50 78 VAL A O 1
ATOM 604 N N . TRP A 1 79 ? -11.987 6.541 0.990 1.00 97.31 79 TRP A N 1
ATOM 605 C CA . TRP A 1 79 ? -12.088 7.076 2.342 1.00 97.31 79 TRP A CA 1
ATOM 606 C C . TRP A 1 79 ? -13.059 8.243 2.393 1.00 97.31 79 TRP A C 1
ATOM 608 O O . TRP A 1 79 ? -13.916 8.275 3.266 1.00 97.31 79 TRP A O 1
ATOM 618 N N . ARG A 1 80 ? -12.969 9.169 1.435 1.00 96.12 80 ARG A N 1
ATOM 619 C CA . ARG A 1 80 ? -13.890 10.295 1.333 1.00 96.12 80 ARG A CA 1
ATOM 620 C C . ARG A 1 80 ? -15.327 9.814 1.136 1.00 96.12 80 ARG A C 1
ATOM 622 O O . ARG A 1 80 ? -16.194 10.227 1.893 1.00 96.12 80 ARG A O 1
ATOM 629 N N . TRP A 1 81 ? -15.566 8.925 0.171 1.00 94.44 81 TRP A N 1
ATOM 630 C CA . TRP A 1 81 ? -16.906 8.407 -0.121 1.00 94.44 81 TRP A CA 1
ATOM 631 C C . TRP A 1 81 ? -17.535 7.667 1.065 1.00 94.44 81 TRP A C 1
ATOM 633 O O . TRP A 1 81 ? -18.718 7.828 1.313 1.00 94.44 81 TRP A O 1
ATOM 643 N N . ARG A 1 82 ? -16.750 6.924 1.851 1.00 90.12 82 ARG A N 1
ATOM 644 C CA . ARG A 1 82 ? -17.239 6.185 3.029 1.00 90.12 82 ARG A CA 1
ATOM 645 C C . ARG A 1 82 ? -17.931 7.064 4.084 1.00 90.12 82 ARG A C 1
ATOM 647 O O . ARG A 1 82 ? -18.686 6.527 4.891 1.00 90.12 82 ARG A O 1
ATOM 654 N N . TRP A 1 83 ? -17.626 8.362 4.130 1.00 86.19 83 TRP A N 1
ATOM 655 C CA . TRP A 1 83 ? -18.121 9.290 5.155 1.00 86.19 83 TRP A CA 1
ATOM 656 C C . TRP A 1 83 ? -19.139 10.318 4.641 1.00 86.19 83 TRP A C 1
ATOM 658 O O . TRP A 1 83 ? -19.572 11.149 5.440 1.00 86.19 83 TRP A O 1
ATOM 668 N N . TYR A 1 84 ? -19.490 10.278 3.353 1.00 71.44 84 TYR A N 1
ATOM 669 C CA . TYR A 1 84 ? -20.588 11.056 2.768 1.00 71.44 84 TYR A CA 1
ATOM 670 C C . TYR A 1 84 ? -21.845 10.197 2.676 1.00 71.44 84 TYR A C 1
ATOM 672 O O . TYR A 1 84 ? -22.924 10.736 2.993 1.00 71.44 84 TYR A O 1
#

Foldseek 3Di:
DVLVVLLVVLVVVLVVLVVVCVVPVPPPVSVLSNLLSVLSNVQSVVLVVCVVVPDDPVCNVVSSVVSVVCSVVVSCVVVVVVVD